Protein AF-A0A0M2UUQ4-F1 (afdb_monomer)

Radius of gyration: 14.97 Å; Cα contacts (8 Å, |Δi|>4): 115; chains: 1; bounding box: 35×40×35 Å

InterPro domains:
  IPR002716 PIN domain [PF01850] (2-98)
  IPR029060 PIN-like domain superfamily [SSF88723] (2-103)

Foldseek 3Di:
DDAAEVLVLVVQVVPDDDPVSVVVSVVVVVVRVVVVRYQYQDPVLQVLLVVLVVVLCVVPNCVVPDVSVLSSLSSQQSSCVVVLHEAEEQPVPSNVSSCVRGPHHYDYDDDDPDD

Structure (mmCIF, N/CA/C/O backbone):
data_AF-A0A0M2UUQ4-F1
#
_entry.id   AF-A0A0M2UUQ4-F1
#
loop_
_atom_site.group_PDB
_atom_site.id
_atom_site.type_symbol
_atom_site.label_atom_id
_atom_site.label_alt_id
_atom_site.label_comp_id
_atom_site.label_asym_id
_atom_site.label_entity_id
_atom_site.label_seq_id
_atom_site.pdbx_PDB_ins_code
_atom_site.Cartn_x
_atom_site.Cartn_y
_atom_site.Cartn_z
_atom_site.occupancy
_atom_site.B_iso_or_equiv
_atom_site.auth_seq_id
_atom_site.auth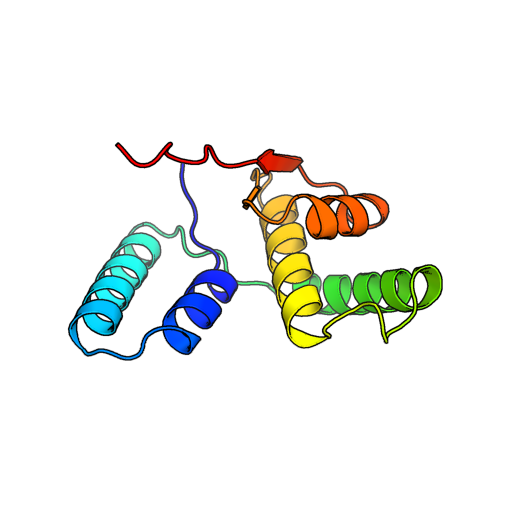_comp_id
_atom_site.auth_asym_id
_atom_site.auth_atom_id
_atom_site.pdbx_PDB_model_num
ATOM 1 N N . MET A 1 1 ? -17.647 -0.611 -3.034 1.00 88.69 1 MET A N 1
ATOM 2 C CA . MET A 1 1 ? -17.308 -0.614 -1.588 1.00 88.69 1 MET A CA 1
ATOM 3 C C . MET A 1 1 ? -15.900 -0.057 -1.441 1.00 88.69 1 MET A C 1
ATOM 5 O O . MET A 1 1 ? -15.099 -0.316 -2.330 1.00 88.69 1 MET A O 1
ATOM 9 N N . LEU A 1 2 ? -15.606 0.710 -0.387 1.00 95.25 2 LEU A N 1
ATOM 10 C CA . LEU A 1 2 ? -14.266 1.267 -0.154 1.00 95.25 2 LEU A CA 1
ATOM 11 C C . LEU A 1 2 ? -13.428 0.332 0.722 1.00 95.25 2 LEU A C 1
ATOM 13 O O . LEU A 1 2 ? -13.942 -0.215 1.698 1.00 95.25 2 LEU A O 1
ATOM 17 N N . TYR A 1 3 ? -12.150 0.201 0.378 1.00 97.56 3 TYR A N 1
ATOM 18 C CA . TYR A 1 3 ? -11.123 -0.506 1.140 1.00 97.56 3 TYR A CA 1
ATOM 19 C C . TYR A 1 3 ? -9.996 0.467 1.466 1.00 97.56 3 TYR A C 1
ATOM 21 O O . TYR A 1 3 ? -9.741 1.391 0.695 1.00 97.56 3 TYR A O 1
ATOM 29 N N . MET A 1 4 ? -9.321 0.246 2.589 1.00 97.81 4 MET A N 1
ATOM 30 C CA . MET A 1 4 ? -8.184 1.055 3.013 1.00 97.81 4 MET A CA 1
ATOM 31 C C . MET A 1 4 ? -6.924 0.199 3.005 1.00 97.81 4 MET A C 1
ATOM 33 O O . MET A 1 4 ? -6.846 -0.797 3.723 1.00 97.81 4 MET A O 1
ATOM 37 N N . SER A 1 5 ? -5.939 0.581 2.195 1.00 97.81 5 SER A N 1
ATOM 38 C CA . SER A 1 5 ? -4.617 -0.045 2.236 1.00 97.81 5 SER A CA 1
ATOM 39 C C . SER A 1 5 ? -3.924 0.310 3.547 1.00 97.81 5 SER A C 1
ATOM 41 O O . SER A 1 5 ? -3.878 1.479 3.928 1.00 97.81 5 SER A O 1
ATOM 43 N N . VAL A 1 6 ? -3.343 -0.679 4.228 1.00 97.81 6 VAL A N 1
ATOM 44 C CA . VAL A 1 6 ? -2.526 -0.399 5.422 1.00 97.81 6 VAL A CA 1
ATOM 45 C C . VAL A 1 6 ? -1.227 0.328 5.082 1.00 97.81 6 VAL A C 1
ATOM 47 O O . VAL A 1 6 ? -0.690 1.010 5.943 1.00 97.81 6 VAL A O 1
ATOM 50 N N . VAL A 1 7 ? -0.764 0.234 3.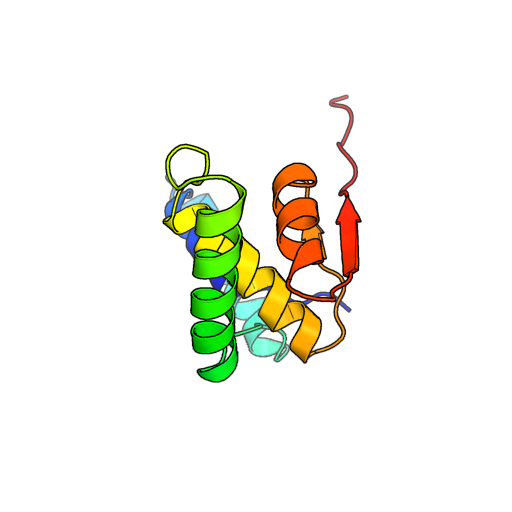830 1.00 97.38 7 VAL A N 1
ATOM 51 C CA . VAL A 1 7 ? 0.368 1.023 3.324 1.00 97.38 7 VAL A CA 1
ATOM 52 C C . VAL A 1 7 ? -0.018 2.501 3.249 1.00 97.38 7 VAL A C 1
ATOM 54 O O . VAL A 1 7 ? 0.714 3.347 3.730 1.00 97.38 7 VAL A O 1
ATOM 57 N N . VAL A 1 8 ? -1.222 2.813 2.752 1.00 96.69 8 VAL A N 1
ATOM 58 C CA . VAL A 1 8 ? -1.727 4.199 2.739 1.00 96.69 8 VAL A CA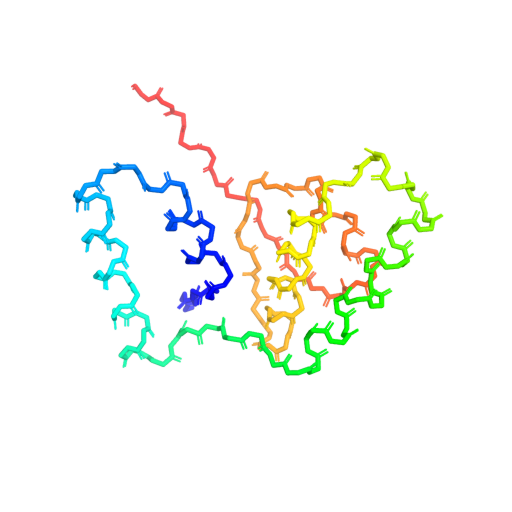 1
ATOM 59 C C . VAL A 1 8 ? -1.920 4.722 4.162 1.00 96.69 8 VAL A C 1
ATOM 61 O O . VAL A 1 8 ? -1.585 5.866 4.442 1.00 96.69 8 VAL A O 1
ATOM 64 N N . MET A 1 9 ? -2.433 3.896 5.082 1.00 97.94 9 MET A N 1
ATOM 65 C CA . MET A 1 9 ? -2.519 4.288 6.494 1.00 97.94 9 MET A CA 1
ATOM 66 C C . MET A 1 9 ? -1.143 4.624 7.074 1.00 97.94 9 MET A C 1
ATOM 68 O O . MET A 1 9 ? -1.031 5.618 7.782 1.00 97.94 9 MET A O 1
ATOM 72 N N . GLU A 1 10 ? -0.117 3.819 6.783 1.00 97.19 10 GLU A N 1
ATOM 73 C CA . GLU A 1 10 ? 1.259 4.074 7.221 1.00 97.19 10 GLU A CA 1
ATOM 74 C C . GLU A 1 10 ? 1.778 5.417 6.695 1.00 97.19 10 GLU A C 1
ATOM 76 O O . GLU A 1 10 ? 2.205 6.241 7.502 1.00 97.19 10 GLU A O 1
ATOM 81 N N . GLU A 1 11 ? 1.624 5.698 5.399 1.00 95.69 11 GLU A N 1
ATOM 82 C CA . GLU A 1 11 ? 2.037 6.980 4.814 1.00 95.69 11 GLU A CA 1
ATOM 83 C C . GLU A 1 11 ? 1.299 8.172 5.440 1.00 95.69 11 GLU A C 1
ATOM 85 O O . GLU A 1 11 ? 1.902 9.210 5.723 1.00 95.69 11 GLU A O 1
ATOM 90 N N . LEU A 1 12 ? -0.003 8.022 5.703 1.00 96.81 12 LEU A N 1
ATOM 91 C CA . LEU A 1 12 ? -0.801 9.054 6.364 1.00 96.81 12 LEU A CA 1
ATOM 92 C C . LEU A 1 12 ? -0.335 9.304 7.802 1.00 96.81 12 LEU A C 1
ATOM 94 O O . LEU A 1 12 ? -0.253 10.459 8.215 1.00 96.81 12 LEU A O 1
ATOM 98 N N . TYR A 1 13 ? -0.011 8.252 8.561 1.00 97.44 13 TYR A N 1
ATOM 99 C CA . TYR A 1 13 ? 0.550 8.404 9.904 1.00 97.44 13 TYR A CA 1
ATOM 100 C C . TYR A 1 13 ? 1.932 9.060 9.867 1.00 97.44 13 TYR A C 1
ATOM 102 O O . TYR A 1 13 ? 2.197 9.935 10.687 1.00 97.44 13 TYR A O 1
ATOM 110 N N . ALA A 1 14 ? 2.792 8.686 8.916 1.00 95.44 14 ALA A N 1
ATOM 111 C CA . ALA A 1 14 ? 4.119 9.277 8.757 1.00 95.44 14 ALA A CA 1
ATOM 112 C C . ALA A 1 14 ? 4.062 10.783 8.433 1.00 95.44 14 ALA A C 1
ATOM 114 O O . ALA A 1 14 ? 4.953 11.533 8.828 1.00 95.44 14 ALA A O 1
ATOM 115 N N . GLY A 1 15 ? 3.008 11.229 7.740 1.00 94.75 15 GLY A N 1
ATOM 116 C CA . GLY A 1 15 ? 2.749 12.639 7.438 1.00 94.75 15 GLY A CA 1
ATOM 117 C C . GLY A 1 15 ? 1.924 13.399 8.486 1.00 94.75 15 GLY A C 1
ATOM 118 O O . GLY A 1 15 ? 1.695 14.595 8.311 1.00 94.75 15 GLY A O 1
ATOM 119 N N . ALA A 1 16 ? 1.447 12.747 9.550 1.00 96.00 16 ALA A N 1
ATOM 120 C CA .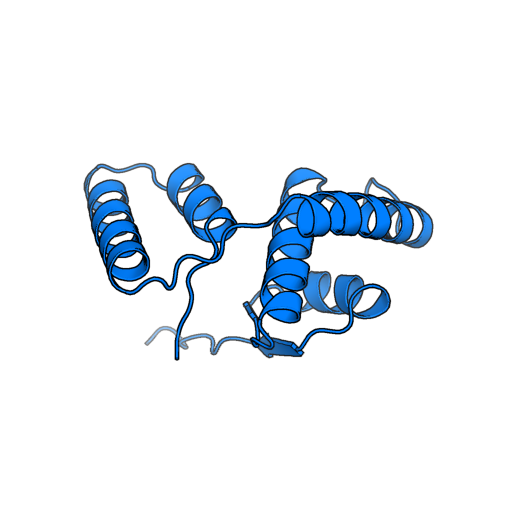 ALA A 1 16 ? 0.624 13.384 10.576 1.00 96.00 16 ALA A CA 1
ATOM 121 C C . ALA A 1 16 ? 1.496 14.002 11.682 1.00 96.00 16 ALA A C 1
ATOM 123 O O . ALA A 1 16 ? 2.177 13.295 12.421 1.00 96.00 16 ALA A O 1
ATOM 124 N N . PHE A 1 17 ? 1.438 15.328 11.833 1.00 92.69 17 PHE A N 1
ATOM 125 C CA . PHE A 1 17 ? 2.289 16.062 12.784 1.00 92.69 17 PHE A CA 1
ATOM 126 C C . PHE A 1 17 ? 1.571 16.511 14.063 1.00 92.69 17 PHE A C 1
ATOM 128 O O . PHE A 1 17 ? 2.228 16.924 15.018 1.00 92.69 17 PHE A O 1
ATOM 135 N N . ASP A 1 18 ? 0.238 16.436 14.109 1.00 96.25 18 ASP A N 1
ATOM 136 C CA . ASP A 1 18 ? -0.561 16.888 15.247 1.00 96.25 18 ASP A CA 1
ATOM 137 C C . ASP A 1 18 ? -1.480 15.793 15.815 1.00 96.25 18 ASP A C 1
ATOM 139 O O . ASP A 1 18 ? -1.896 14.843 15.145 1.00 96.25 18 ASP A O 1
ATOM 143 N N . THR A 1 19 ? -1.832 15.955 17.090 1.00 96.31 19 THR A N 1
ATOM 144 C CA . THR A 1 19 ? -2.644 14.995 17.847 1.00 96.31 19 THR A CA 1
ATOM 145 C C . THR A 1 19 ? -4.055 14.814 17.282 1.00 96.31 19 THR A C 1
ATOM 147 O O . THR A 1 19 ? -4.646 13.747 17.463 1.00 96.31 19 THR A O 1
ATOM 150 N N . GLN A 1 20 ? -4.640 15.832 16.644 1.00 97.19 20 GLN A N 1
ATOM 151 C CA . GLN A 1 20 ? -5.988 15.724 16.080 1.00 97.19 20 GLN A CA 1
ATOM 152 C C . GLN A 1 20 ? -5.966 14.851 14.825 1.00 97.19 20 GLN A C 1
ATOM 154 O O . GLN A 1 20 ? -6.774 13.926 14.725 1.00 97.19 20 GLN A O 1
ATOM 159 N N . SER A 1 21 ? -4.991 15.068 13.938 1.00 97.12 21 SER A N 1
ATOM 160 C CA . SER A 1 21 ? -4.764 14.233 12.755 1.00 97.12 21 SER A CA 1
ATOM 161 C C . SER A 1 21 ? -4.533 12.768 13.130 1.00 97.12 21 SER A C 1
ATOM 163 O O . SER A 1 21 ? -5.191 11.883 12.587 1.00 97.12 21 SER A O 1
ATOM 165 N N . ILE A 1 22 ? -3.694 12.493 14.136 1.00 97.62 22 ILE A N 1
ATOM 166 C CA . ILE A 1 22 ? -3.447 11.119 14.610 1.00 97.62 22 ILE A CA 1
ATOM 167 C C . ILE A 1 22 ? -4.740 10.461 15.126 1.00 97.62 22 ILE A C 1
ATOM 169 O O . ILE A 1 22 ? -5.050 9.331 14.753 1.00 97.62 22 ILE A O 1
ATOM 173 N N . LYS A 1 23 ? -5.552 11.171 15.923 1.00 98.12 23 LYS A N 1
ATOM 174 C CA . LYS A 1 23 ? -6.843 10.647 16.418 1.00 98.12 23 LYS A CA 1
ATOM 175 C C . LYS A 1 23 ? -7.840 10.359 15.293 1.00 98.12 23 LYS A C 1
ATOM 177 O O . LYS A 1 23 ? -8.611 9.395 15.380 1.00 98.12 23 LYS A O 1
ATOM 182 N N . LEU A 1 24 ? -7.853 11.192 14.253 1.00 98.00 24 LEU A N 1
ATOM 183 C CA . LEU A 1 24 ? -8.677 10.968 13.069 1.00 98.00 24 LEU A CA 1
ATOM 184 C C . LEU A 1 24 ? -8.236 9.692 12.342 1.00 98.00 24 LEU A C 1
ATOM 186 O O . LEU A 1 24 ? -9.078 8.842 12.044 1.00 98.00 24 LEU A O 1
ATOM 190 N N . LEU A 1 25 ? -6.930 9.517 12.129 1.00 98.25 25 LEU A N 1
ATOM 191 C CA . LEU A 1 25 ? -6.370 8.313 11.515 1.00 98.25 25 LEU A CA 1
ATOM 192 C C . LEU A 1 25 ? -6.665 7.056 12.343 1.00 98.25 25 LEU A C 1
ATOM 194 O O . LEU A 1 25 ? -7.089 6.049 11.778 1.00 98.25 25 LEU A O 1
ATOM 198 N N . ASP A 1 26 ? -6.577 7.122 13.673 1.00 98.25 26 ASP A N 1
ATOM 199 C CA . ASP A 1 26 ? -6.948 6.006 14.555 1.00 98.25 26 ASP A CA 1
ATOM 200 C C . ASP A 1 26 ? -8.418 5.606 14.403 1.00 98.25 26 ASP A C 1
ATOM 202 O O . ASP A 1 26 ? -8.770 4.421 14.416 1.00 98.25 26 ASP A O 1
ATOM 206 N N . THR A 1 27 ? -9.297 6.597 14.260 1.00 98.38 27 THR A N 1
ATOM 207 C CA . THR A 1 27 ? -10.730 6.375 14.046 1.00 98.38 27 THR A CA 1
ATOM 208 C C . THR A 1 27 ? -10.981 5.740 12.679 1.00 98.38 27 THR A C 1
ATOM 210 O O . THR A 1 27 ? -11.748 4.775 12.570 1.00 98.38 27 THR A O 1
ATOM 213 N N . LEU A 1 28 ? -10.292 6.222 11.643 1.00 98.00 28 LEU A N 1
ATOM 214 C CA . LEU A 1 28 ? -10.358 5.679 10.289 1.00 98.00 28 LEU A CA 1
ATOM 215 C C . LEU A 1 28 ? -9.8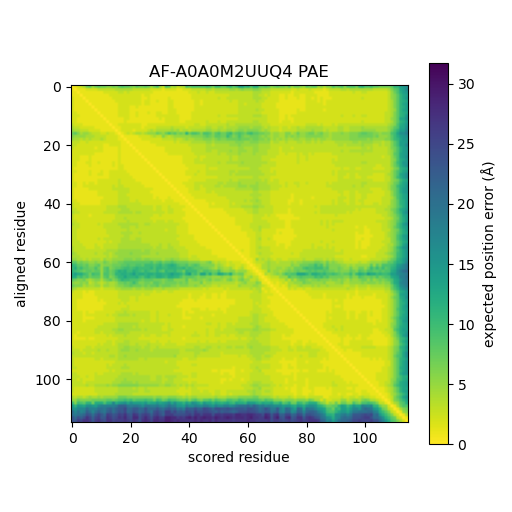76 4.222 10.255 1.00 98.00 28 LEU A C 1
ATOM 217 O O . LEU A 1 28 ? -10.594 3.343 9.772 1.00 98.00 28 LEU A O 1
ATOM 221 N N . TYR A 1 29 ? -8.717 3.945 10.856 1.00 98.44 29 TYR A N 1
ATOM 222 C CA . TYR A 1 29 ? -8.151 2.604 10.976 1.00 98.44 29 TYR A CA 1
ATOM 223 C C . TYR A 1 29 ? -9.130 1.640 11.648 1.00 98.44 29 TYR A C 1
ATOM 225 O O . TYR A 1 29 ? -9.442 0.583 11.095 1.00 98.44 29 TYR A 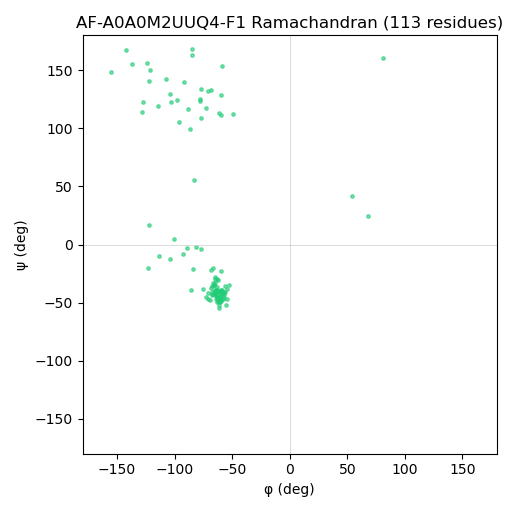O 1
ATOM 233 N N . LYS A 1 30 ? -9.668 2.012 12.820 1.00 98.56 30 LYS A N 1
ATOM 234 C CA . LYS A 1 30 ? -10.648 1.194 13.555 1.00 98.56 30 LYS A CA 1
ATOM 235 C C . LYS A 1 30 ? -11.890 0.915 12.716 1.00 98.56 30 LYS A C 1
ATOM 237 O O . LYS A 1 30 ? -12.375 -0.213 12.711 1.00 98.56 30 LYS A O 1
ATOM 242 N N . THR A 1 31 ? -12.373 1.908 11.973 1.00 98.38 31 THR A N 1
ATOM 243 C CA . THR A 1 31 ? -13.544 1.761 11.101 1.00 98.38 31 THR A CA 1
ATOM 244 C C . THR A 1 31 ? -13.304 0.705 10.023 1.00 98.38 31 THR A C 1
ATOM 246 O O . THR A 1 31 ? -14.059 -0.262 9.930 1.00 98.38 31 THR A O 1
ATOM 249 N N . PHE A 1 32 ? -12.229 0.826 9.240 1.00 98.38 32 PHE A N 1
ATOM 250 C CA . PHE A 1 32 ? -11.925 -0.154 8.191 1.00 98.38 32 PHE A CA 1
ATOM 251 C C . PHE A 1 32 ? -11.564 -1.529 8.755 1.00 98.38 32 PHE A C 1
ATOM 253 O O . PHE A 1 32 ? -11.923 -2.542 8.150 1.00 98.38 32 PHE A O 1
ATOM 260 N N . LYS A 1 33 ? -10.917 -1.585 9.925 1.00 98.19 33 LYS A N 1
ATOM 261 C CA . LYS A 1 33 ? -10.623 -2.838 10.627 1.00 98.19 33 LYS A CA 1
ATOM 262 C C . LYS A 1 33 ? -11.905 -3.575 11.000 1.00 98.19 33 LYS A C 1
ATOM 264 O O . LYS A 1 33 ? -12.057 -4.736 10.642 1.00 98.19 33 LYS A O 1
ATOM 269 N N . ASN A 1 34 ? -12.841 -2.892 11.657 1.00 98.31 34 ASN A N 1
ATOM 270 C CA . ASN A 1 34 ? -14.096 -3.487 12.119 1.00 98.31 34 ASN A CA 1
ATOM 271 C C . ASN A 1 34 ? -14.989 -3.949 10.959 1.00 98.31 34 ASN A C 1
ATOM 273 O O . ASN A 1 34 ? -15.755 -4.896 11.105 1.00 98.31 34 ASN A O 1
ATOM 277 N N . LEU A 1 35 ? -14.871 -3.305 9.796 1.00 97.88 35 LEU A N 1
ATOM 278 C CA . LEU A 1 35 ? -15.577 -3.703 8.579 1.00 97.88 35 LEU A CA 1
ATOM 279 C C . LEU A 1 35 ? -14.893 -4.851 7.815 1.00 97.88 35 LEU A C 1
ATOM 281 O O . LEU A 1 35 ? -15.428 -5.265 6.788 1.00 97.88 35 LEU A O 1
ATOM 285 N N . ASN A 1 36 ? -13.731 -5.347 8.266 1.00 97.00 36 ASN A N 1
ATOM 286 C CA . ASN A 1 36 ? -12.862 -6.273 7.523 1.00 97.00 36 ASN A CA 1
ATOM 287 C C . ASN A 1 36 ? -12.486 -5.742 6.126 1.00 97.00 36 ASN A C 1
ATOM 289 O O . ASN A 1 36 ? -12.504 -6.463 5.130 1.00 97.00 36 ASN A O 1
ATOM 293 N N . ARG A 1 37 ? -12.181 -4.441 6.045 1.00 97.56 37 ARG A N 1
ATOM 294 C CA . ARG A 1 37 ? -11.839 -3.721 4.805 1.00 97.56 37 ARG A CA 1
ATOM 295 C C . ARG A 1 37 ? -10.461 -3.059 4.854 1.00 97.56 37 ARG A C 1
ATOM 297 O O . ARG A 1 37 ? -10.174 -2.188 4.032 1.00 97.56 37 ARG A O 1
ATOM 304 N N . LEU A 1 38 ? -9.613 -3.470 5.798 1.00 97.62 38 LEU A N 1
ATOM 305 C CA . LEU A 1 38 ? -8.180 -3.198 5.729 1.00 97.62 38 LEU A CA 1
ATOM 306 C C . LEU A 1 38 ? -7.533 -4.173 4.752 1.00 97.62 38 LEU A C 1
ATOM 308 O O . LEU A 1 38 ? -7.633 -5.388 4.910 1.00 97.62 38 LEU A O 1
ATOM 312 N N . LEU A 1 39 ? -6.858 -3.624 3.754 1.00 97.12 39 LEU A N 1
ATOM 313 C CA . LEU A 1 39 ? -6.119 -4.386 2.770 1.00 97.12 39 LEU A CA 1
ATOM 314 C C . LEU A 1 39 ? -4.652 -4.448 3.201 1.00 97.12 39 LEU A C 1
ATOM 316 O O . LEU A 1 39 ? -3.927 -3.456 3.121 1.00 97.12 39 LEU A O 1
ATOM 320 N N . VAL A 1 40 ? -4.251 -5.614 3.702 1.00 97.31 40 VAL A N 1
ATOM 321 C CA . VAL A 1 40 ? -2.884 -5.909 4.149 1.00 97.31 40 VAL A CA 1
ATOM 322 C C . VAL A 1 40 ? -2.150 -6.645 3.026 1.00 97.31 40 VAL A C 1
ATOM 324 O O . VAL A 1 40 ? -2.660 -7.681 2.589 1.00 97.31 40 VAL A O 1
ATOM 327 N N . PRO A 1 41 ? -0.988 -6.156 2.551 1.00 96.31 41 PRO A N 1
ATOM 328 C CA . PRO A 1 41 ? -0.175 -6.899 1.597 1.00 96.31 41 PRO A CA 1
ATOM 329 C C . PRO A 1 41 ? 0.262 -8.246 2.179 1.00 96.31 41 PRO A C 1
ATOM 331 O O . PRO A 1 41 ? 0.816 -8.318 3.278 1.00 96.31 41 PRO A O 1
ATOM 334 N N . GLU A 1 42 ? 0.022 -9.318 1.434 1.00 95.62 42 GLU A N 1
ATOM 335 C CA . GLU A 1 42 ? 0.451 -10.667 1.794 1.00 95.62 42 GLU A CA 1
ATOM 336 C C . GLU A 1 42 ? 1.890 -10.921 1.334 1.00 95.62 42 GLU A C 1
ATOM 338 O O . GLU A 1 42 ? 2.450 -10.176 0.530 1.00 95.62 42 GLU A O 1
ATOM 343 N N . ALA A 1 43 ? 2.508 -12.012 1.795 1.00 96.69 43 ALA A N 1
ATOM 344 C CA . ALA A 1 43 ? 3.877 -12.366 1.405 1.00 96.69 43 ALA A CA 1
ATOM 345 C C . ALA A 1 43 ? 4.081 -12.408 -0.127 1.00 96.69 43 ALA A C 1
ATOM 347 O O . ALA A 1 43 ? 5.135 -12.013 -0.631 1.00 96.69 43 ALA A O 1
ATOM 348 N N . ALA A 1 44 ? 3.061 -12.840 -0.877 1.00 93.88 44 ALA A N 1
ATOM 349 C CA . ALA A 1 44 ? 3.083 -12.840 -2.338 1.00 93.88 44 ALA A CA 1
ATOM 350 C C . ALA A 1 44 ? 3.081 -11.422 -2.938 1.00 93.88 44 ALA A C 1
ATOM 352 O O . ALA A 1 44 ? 3.769 -11.193 -3.934 1.00 93.88 44 ALA A O 1
ATOM 353 N N . ASP A 1 45 ? 2.373 -10.471 -2.319 1.00 95.06 45 ASP A N 1
ATOM 354 C CA . ASP A 1 45 ? 2.343 -9.067 -2.745 1.00 95.06 45 ASP A CA 1
ATOM 355 C C . ASP A 1 45 ? 3.735 -8.437 -2.576 1.00 95.06 45 ASP A C 1
ATOM 357 O O . ASP A 1 45 ? 4.240 -7.802 -3.500 1.00 95.06 45 ASP A O 1
ATOM 361 N N . TRP A 1 46 ? 4.417 -8.708 -1.456 1.00 96.19 46 TRP A N 1
ATOM 362 C CA . TRP A 1 46 ? 5.801 -8.272 -1.218 1.00 96.19 46 TRP A CA 1
ATOM 363 C C . TRP A 1 46 ? 6.790 -8.854 -2.231 1.00 96.19 46 TRP A C 1
ATOM 365 O O . TRP A 1 46 ? 7.604 -8.129 -2.809 1.00 96.19 46 TRP A O 1
ATOM 375 N N . GLN A 1 47 ? 6.711 -10.164 -2.490 1.00 96.19 47 GLN A N 1
ATOM 376 C CA . GLN A 1 47 ? 7.575 -10.806 -3.481 1.00 96.19 47 GLN A CA 1
ATOM 377 C C . GLN A 1 47 ? 7.315 -10.253 -4.893 1.00 96.19 47 GLN A C 1
ATOM 379 O O . GLN A 1 47 ? 8.253 -10.006 -5.656 1.00 96.19 47 GLN A O 1
ATOM 384 N N . GLY A 1 48 ? 6.042 -10.067 -5.250 1.00 95.00 48 GLY A N 1
ATOM 385 C CA . GLY A 1 48 ? 5.626 -9.465 -6.512 1.00 95.00 48 GLY A CA 1
ATOM 386 C C . GLY A 1 48 ? 6.145 -8.038 -6.655 1.00 95.00 48 GLY A C 1
ATOM 387 O O . GLY A 1 48 ? 6.719 -7.704 -7.693 1.00 95.00 48 GLY A O 1
ATOM 388 N N . ALA A 1 49 ? 6.035 -7.237 -5.596 1.00 94.44 49 ALA A N 1
ATOM 389 C CA . ALA A 1 49 ? 6.506 -5.862 -5.577 1.00 94.44 49 ALA A CA 1
ATOM 390 C C . ALA A 1 49 ? 8.010 -5.769 -5.843 1.00 94.44 49 ALA A C 1
ATOM 392 O O . ALA A 1 49 ? 8.418 -5.037 -6.740 1.00 94.44 49 ALA A O 1
ATOM 393 N N . GLY A 1 50 ? 8.832 -6.585 -5.176 1.00 95.06 50 GLY A N 1
ATOM 394 C CA . GLY A 1 50 ? 10.277 -6.625 -5.432 1.00 95.06 50 GLY A CA 1
ATOM 395 C C . GLY A 1 50 ? 10.622 -6.948 -6.893 1.00 95.06 50 GLY A C 1
ATOM 396 O O . GLY A 1 50 ? 11.473 -6.295 -7.500 1.00 95.06 50 GLY A O 1
ATOM 397 N N . LYS A 1 51 ? 9.910 -7.907 -7.504 1.00 96.19 51 LYS A N 1
ATOM 398 C CA . LYS A 1 51 ? 10.081 -8.253 -8.929 1.00 96.19 51 LYS A CA 1
ATOM 399 C C . LYS A 1 51 ? 9.689 -7.098 -9.853 1.00 96.19 51 LYS A C 1
ATOM 401 O O . LYS A 1 51 ? 10.343 -6.891 -10.873 1.00 96.19 51 LYS A O 1
ATOM 406 N N . VAL A 1 52 ? 8.624 -6.369 -9.527 1.00 95.56 52 VAL A N 1
ATOM 407 C CA . VAL A 1 52 ? 8.160 -5.205 -10.295 1.00 95.56 52 VAL A CA 1
ATOM 408 C C . VAL A 1 52 ? 9.149 -4.050 -10.166 1.00 95.56 52 VAL A C 1
ATOM 410 O O . VAL A 1 52 ? 9.581 -3.525 -11.187 1.00 95.56 52 VAL A O 1
ATOM 413 N N . ILE A 1 53 ? 9.594 -3.719 -8.953 1.00 94.50 53 ILE A N 1
ATOM 414 C CA . ILE A 1 53 ? 10.579 -2.657 -8.695 1.00 94.50 53 ILE A CA 1
ATOM 415 C C . ILE A 1 53 ? 11.871 -2.916 -9.472 1.00 94.50 53 ILE A C 1
ATOM 417 O O . ILE A 1 53 ? 12.377 -2.008 -10.125 1.00 94.50 53 ILE A O 1
ATOM 421 N N . ALA A 1 54 ? 12.368 -4.156 -9.491 1.00 94.44 54 ALA A N 1
ATOM 422 C CA . ALA A 1 54 ? 13.551 -4.511 -10.275 1.00 94.44 54 ALA A CA 1
ATOM 423 C C . ALA A 1 54 ? 13.363 -4.251 -11.784 1.00 94.44 54 ALA A C 1
ATOM 425 O O . ALA A 1 54 ? 14.281 -3.780 -12.456 1.00 94.44 54 ALA A O 1
ATOM 426 N N . LYS A 1 55 ? 12.169 -4.523 -12.330 1.00 95.25 55 LYS A N 1
ATOM 427 C CA . LYS A 1 55 ? 11.847 -4.242 -13.739 1.00 95.25 55 LYS A CA 1
ATOM 428 C C . LYS A 1 55 ? 11.718 -2.743 -14.016 1.00 95.25 55 LYS A C 1
ATOM 430 O O . LYS A 1 55 ? 12.234 -2.286 -15.033 1.00 95.25 55 LYS A O 1
ATOM 435 N N . ILE A 1 56 ? 11.076 -1.992 -13.118 1.00 93.12 56 ILE A N 1
ATOM 436 C CA . ILE A 1 56 ? 10.951 -0.532 -13.220 1.00 93.12 56 ILE A CA 1
ATOM 437 C C . ILE A 1 56 ? 12.349 0.102 -13.162 1.00 93.12 56 ILE A C 1
ATOM 439 O O . ILE A 1 56 ? 12.695 0.856 -14.065 1.00 93.12 56 ILE A O 1
ATOM 443 N N . GLY A 1 57 ? 13.188 -0.276 -12.193 1.00 92.50 57 GLY A N 1
ATOM 444 C CA . GLY A 1 57 ? 14.572 0.200 -12.080 1.00 92.50 57 GLY A CA 1
ATOM 445 C C . GLY A 1 57 ? 15.415 -0.120 -13.315 1.00 92.50 57 GLY A C 1
ATOM 446 O O . GLY A 1 57 ? 16.150 0.734 -13.796 1.00 92.50 57 GLY A O 1
ATOM 447 N N . LYS A 1 58 ? 15.245 -1.306 -13.917 1.00 93.88 58 LYS A N 1
ATOM 448 C CA . LYS A 1 58 ? 15.910 -1.650 -15.186 1.00 93.88 58 LYS A CA 1
ATOM 449 C C . LYS A 1 58 ? 15.453 -0.773 -16.363 1.00 93.88 58 LYS A C 1
ATOM 451 O O . LYS A 1 58 ? 16.245 -0.540 -17.271 1.00 93.88 58 LYS A O 1
ATOM 456 N N . LYS A 1 59 ? 14.186 -0.343 -16.389 1.00 94.00 59 LYS A N 1
ATOM 457 C CA . LYS A 1 59 ? 13.613 0.439 -17.498 1.00 94.00 59 LYS A CA 1
ATOM 458 C C . LYS A 1 59 ? 13.854 1.946 -17.360 1.00 94.00 59 LYS A C 1
ATOM 460 O O . LYS A 1 59 ? 14.097 2.591 -18.374 1.00 94.00 59 LYS A O 1
ATOM 465 N N . TYR A 1 60 ? 13.758 2.491 -16.149 1.00 90.19 60 TYR A N 1
ATOM 466 C CA . TYR A 1 60 ? 13.789 3.938 -15.893 1.00 90.19 60 TYR A CA 1
ATOM 467 C C . TYR A 1 60 ? 15.028 4.416 -15.118 1.00 90.19 60 TYR A C 1
ATOM 469 O O . TYR A 1 60 ? 15.244 5.615 -15.035 1.00 90.19 60 TYR A O 1
ATOM 477 N N . GLY A 1 61 ? 15.853 3.517 -14.572 1.00 89.12 61 GLY A N 1
ATOM 478 C CA . GLY A 1 61 ? 16.930 3.884 -13.642 1.00 89.12 61 GLY A CA 1
ATOM 479 C C . GLY A 1 61 ? 16.416 4.086 -12.214 1.00 89.12 61 GLY A C 1
ATOM 480 O O . GLY A 1 61 ? 15.218 4.252 -11.994 1.00 89.12 61 GLY A O 1
ATOM 481 N N . PHE A 1 62 ? 17.308 4.023 -11.223 1.00 83.81 62 PHE A N 1
ATOM 482 C CA . PHE A 1 62 ? 16.928 4.226 -9.817 1.00 83.81 62 PHE A CA 1
ATOM 483 C C . PHE A 1 62 ? 16.887 5.708 -9.435 1.00 83.81 62 PHE A C 1
ATOM 485 O O . PHE A 1 62 ? 16.201 6.072 -8.491 1.00 83.81 62 PHE A O 1
ATOM 492 N N . GLU A 1 63 ? 17.566 6.572 -10.180 1.00 83.31 63 GLU A N 1
ATOM 493 C CA . GLU A 1 63 ? 17.588 8.020 -9.976 1.00 83.31 63 GLU A CA 1
ATOM 494 C C . GLU A 1 63 ? 16.205 8.644 -10.222 1.00 83.31 63 GLU A C 1
ATOM 496 O O . GLU A 1 63 ? 15.784 9.546 -9.500 1.00 83.31 63 GLU A O 1
ATOM 501 N N . ASP A 1 64 ? 15.460 8.098 -11.186 1.00 75.25 64 ASP A N 1
ATOM 502 C CA . ASP A 1 64 ? 14.085 8.493 -11.510 1.00 75.25 64 ASP A CA 1
ATOM 503 C C . ASP A 1 64 ? 13.042 7.949 -10.512 1.00 75.25 64 ASP A C 1
ATOM 505 O O . ASP A 1 64 ? 11.842 8.237 -10.639 1.00 75.25 64 ASP A O 1
ATOM 509 N N . ILE A 1 65 ? 13.473 7.135 -9.540 1.00 73.00 65 ILE A N 1
ATOM 510 C CA . ILE A 1 65 ? 12.613 6.347 -8.659 1.00 73.00 65 ILE A CA 1
ATOM 511 C C . ILE A 1 65 ? 12.981 6.586 -7.194 1.00 73.00 65 ILE A C 1
ATOM 513 O O . ILE A 1 65 ? 13.998 6.116 -6.690 1.00 73.00 65 ILE A O 1
ATOM 517 N N . PHE A 1 66 ? 12.071 7.188 -6.434 1.00 82.56 66 PHE A N 1
ATOM 518 C CA . PHE A 1 66 ? 12.197 7.171 -4.980 1.00 82.56 66 PHE A CA 1
ATOM 519 C C . PHE A 1 66 ? 11.776 5.795 -4.435 1.00 82.56 66 PHE A C 1
ATOM 521 O O . PHE A 1 66 ? 10.597 5.441 -4.481 1.00 82.56 66 PHE A O 1
ATOM 528 N N . LEU A 1 67 ? 12.747 5.005 -3.955 1.00 80.25 67 LEU A N 1
ATOM 529 C CA . LEU A 1 67 ? 12.580 3.577 -3.639 1.00 80.25 67 LEU A CA 1
ATOM 530 C C . LEU A 1 67 ? 11.450 3.267 -2.643 1.00 80.25 67 LEU A C 1
ATOM 532 O O . LEU A 1 67 ? 10.722 2.297 -2.851 1.00 80.25 67 LEU A O 1
ATOM 536 N N . SER A 1 68 ? 11.262 4.058 -1.585 1.00 79.62 68 SER A N 1
ATOM 537 C CA . SER A 1 68 ? 10.163 3.817 -0.635 1.00 79.62 68 SER A CA 1
ATOM 538 C C . SER A 1 68 ? 8.801 4.151 -1.247 1.00 79.62 68 SER A C 1
ATOM 540 O O . SER A 1 68 ? 7.914 3.302 -1.227 1.00 79.62 68 SER A O 1
ATOM 542 N N . LYS A 1 69 ? 8.665 5.311 -1.906 1.00 87.69 69 LYS A N 1
ATOM 543 C CA . LYS A 1 69 ? 7.424 5.707 -2.598 1.00 87.69 69 LYS A CA 1
ATOM 544 C C . LYS A 1 69 ? 7.011 4.693 -3.664 1.00 87.69 69 LYS A C 1
ATOM 546 O O . LYS A 1 69 ? 5.861 4.271 -3.689 1.00 87.69 69 LYS A O 1
ATOM 551 N N . ILE A 1 70 ? 7.939 4.249 -4.520 1.00 91.31 70 ILE A N 1
ATOM 552 C CA . ILE A 1 70 ? 7.592 3.254 -5.545 1.00 91.31 70 ILE A CA 1
ATOM 553 C C . ILE A 1 70 ? 7.208 1.916 -4.914 1.00 91.31 70 ILE A C 1
ATOM 555 O O . ILE A 1 70 ? 6.337 1.224 -5.431 1.00 91.31 70 ILE A O 1
ATOM 559 N N . THR A 1 71 ? 7.842 1.542 -3.797 1.00 94.06 71 THR A N 1
ATOM 560 C CA . THR A 1 71 ? 7.514 0.299 -3.096 1.00 94.06 71 THR A CA 1
ATOM 561 C C . THR A 1 71 ? 6.083 0.358 -2.583 1.00 94.06 71 THR A C 1
ATOM 563 O O . THR A 1 71 ? 5.323 -0.585 -2.801 1.00 94.06 71 THR A O 1
ATOM 566 N N . HIS A 1 72 ? 5.689 1.479 -1.980 1.00 96.19 72 HIS A N 1
ATOM 567 C CA . HIS A 1 72 ? 4.331 1.692 -1.497 1.00 96.19 72 HIS A CA 1
ATOM 568 C C . HIS A 1 72 ? 3.303 1.689 -2.633 1.00 96.19 72 HIS A C 1
ATOM 570 O O . HIS A 1 72 ? 2.345 0.914 -2.574 1.00 96.19 72 HIS A O 1
ATOM 576 N N . ASP A 1 73 ? 3.538 2.445 -3.710 1.00 96.06 73 ASP A N 1
ATOM 577 C CA . ASP A 1 73 ? 2.644 2.483 -4.875 1.00 96.06 73 ASP A CA 1
ATOM 578 C C . ASP A 1 73 ? 2.468 1.086 -5.507 1.00 96.06 73 ASP A C 1
ATOM 580 O O . ASP A 1 73 ? 1.352 0.670 -5.841 1.00 96.06 73 ASP A O 1
ATOM 584 N N . VAL A 1 74 ? 3.553 0.309 -5.622 1.00 97.19 74 VAL A N 1
ATOM 585 C CA . VAL A 1 74 ? 3.509 -1.060 -6.161 1.00 97.19 74 VAL A CA 1
ATOM 586 C C . VAL A 1 74 ? 2.755 -2.010 -5.226 1.00 97.19 74 VAL A C 1
ATOM 588 O O . VAL A 1 74 ? 1.963 -2.822 -5.706 1.00 97.19 74 VAL A O 1
ATOM 591 N N . LEU A 1 75 ? 2.950 -1.916 -3.907 1.00 98.00 75 LEU A N 1
ATOM 592 C CA . LEU A 1 75 ? 2.212 -2.726 -2.931 1.00 98.00 75 LEU A CA 1
ATOM 593 C C . LEU A 1 75 ? 0.714 -2.407 -2.945 1.00 98.00 75 LEU A C 1
ATOM 595 O O . LEU A 1 75 ? -0.104 -3.327 -2.872 1.00 98.00 75 LEU A O 1
ATOM 599 N N . ILE A 1 76 ? 0.344 -1.132 -3.087 1.00 97.56 76 ILE A N 1
ATOM 600 C CA . ILE A 1 76 ? -1.051 -0.699 -3.238 1.00 97.56 76 ILE A CA 1
ATOM 601 C C . ILE A 1 76 ? -1.655 -1.308 -4.509 1.00 97.56 76 ILE A C 1
ATOM 603 O O . ILE A 1 76 ? -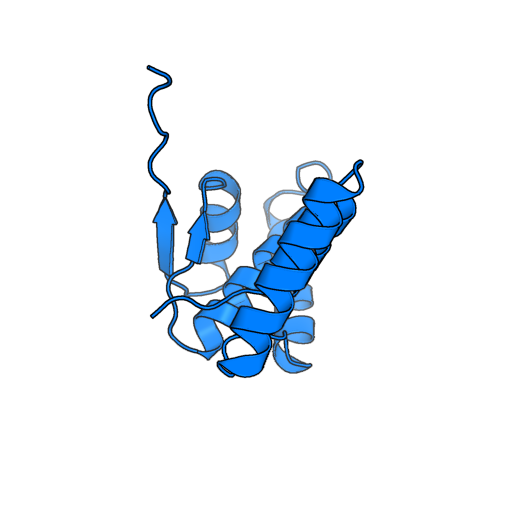2.726 -1.916 -4.447 1.00 97.56 76 ILE A O 1
ATOM 607 N N . ALA A 1 77 ? -0.958 -1.209 -5.645 1.00 97.19 77 ALA A N 1
ATOM 608 C CA . ALA A 1 77 ? -1.412 -1.764 -6.919 1.00 97.19 77 ALA A CA 1
ATOM 609 C C . ALA A 1 77 ? -1.556 -3.298 -6.883 1.00 97.19 77 ALA A C 1
ATOM 611 O O . ALA A 1 77 ? -2.580 -3.835 -7.315 1.00 97.19 77 ALA A O 1
ATOM 612 N N . ALA A 1 78 ? -0.563 -4.007 -6.339 1.00 96.00 78 ALA A N 1
ATOM 613 C CA . ALA A 1 78 ? -0.574 -5.465 -6.218 1.00 96.00 78 ALA A CA 1
ATOM 614 C C . ALA A 1 78 ? -1.712 -5.950 -5.307 1.00 96.00 78 ALA A C 1
ATOM 616 O O . ALA A 1 78 ? -2.488 -6.828 -5.693 1.00 96.00 78 ALA A O 1
ATOM 617 N N . SER A 1 79 ? -1.879 -5.307 -4.150 1.00 95.94 79 SER A N 1
ATOM 618 C CA . SER A 1 79 ? -2.945 -5.657 -3.211 1.00 95.94 79 SER A CA 1
ATOM 619 C C . SER A 1 79 ? -4.329 -5.379 -3.809 1.00 95.94 79 SER A C 1
ATOM 621 O O . SER A 1 79 ? -5.247 -6.182 -3.644 1.00 95.94 79 SER A O 1
ATOM 623 N N . ALA A 1 80 ? -4.497 -4.269 -4.538 1.00 96.06 80 ALA A N 1
ATOM 624 C CA . ALA A 1 80 ? -5.755 -3.948 -5.212 1.00 96.06 80 ALA A CA 1
ATOM 625 C C . ALA A 1 80 ? -6.090 -4.970 -6.309 1.00 96.06 80 ALA A C 1
ATOM 627 O O . ALA A 1 80 ? -7.223 -5.452 -6.365 1.00 96.06 80 ALA A O 1
ATOM 628 N N . ARG A 1 81 ? -5.100 -5.365 -7.127 1.00 95.81 81 ARG A N 1
ATOM 629 C CA . ARG A 1 81 ? -5.247 -6.434 -8.130 1.00 95.81 81 ARG A CA 1
ATOM 630 C C . ARG A 1 81 ? -5.744 -7.727 -7.489 1.00 95.81 81 ARG A C 1
ATOM 632 O O . ARG A 1 81 ? -6.673 -8.335 -8.014 1.00 95.81 81 ARG A O 1
ATOM 639 N N . ARG A 1 82 ? -5.149 -8.134 -6.363 1.00 94.44 82 ARG A N 1
ATOM 640 C CA . ARG A 1 82 ? -5.466 -9.395 -5.672 1.00 94.44 82 ARG A CA 1
ATOM 641 C C . ARG A 1 82 ? -6.944 -9.521 -5.306 1.00 94.44 82 ARG A C 1
ATOM 643 O O . ARG A 1 82 ? -7.491 -10.615 -5.391 1.00 94.44 82 ARG A O 1
ATOM 650 N N . ILE A 1 83 ? -7.593 -8.415 -4.947 1.00 94.81 83 ILE A N 1
ATOM 651 C CA . ILE A 1 83 ? -9.015 -8.397 -4.574 1.00 94.81 83 ILE A CA 1
ATOM 652 C C . ILE A 1 83 ? -9.943 -7.898 -5.695 1.00 94.81 83 ILE A C 1
ATOM 654 O O . ILE A 1 83 ? -11.138 -7.724 -5.466 1.00 94.81 83 ILE A O 1
ATOM 658 N N . GLY A 1 84 ? -9.416 -7.628 -6.895 1.00 95.38 84 GLY A N 1
ATOM 659 C CA . GLY A 1 84 ? -10.189 -7.073 -8.011 1.00 95.38 84 GLY A CA 1
ATOM 660 C C . GLY A 1 84 ? -10.662 -5.628 -7.797 1.00 95.38 84 GLY A C 1
ATOM 661 O O . GLY A 1 84 ? -11.664 -5.217 -8.384 1.00 95.38 84 GLY A O 1
ATOM 662 N N . ALA A 1 85 ? -9.972 -4.856 -6.954 1.00 96.06 85 ALA A N 1
ATOM 663 C CA . ALA A 1 85 ? -10.295 -3.460 -6.677 1.00 96.06 85 ALA A CA 1
ATOM 664 C C . ALA A 1 85 ? -9.688 -2.496 -7.710 1.00 96.06 85 ALA A C 1
ATOM 666 O O . ALA A 1 85 ? -8.754 -2.820 -8.445 1.00 96.06 85 ALA A O 1
ATOM 667 N N . ILE A 1 86 ? -10.227 -1.277 -7.729 1.00 97.06 86 ILE A N 1
ATOM 668 C CA . ILE A 1 86 ? -9.704 -0.145 -8.497 1.00 97.06 86 ILE A CA 1
ATOM 669 C C . ILE A 1 86 ? -8.993 0.787 -7.516 1.00 97.06 86 ILE A C 1
ATOM 671 O O . ILE A 1 86 ? -9.572 1.155 -6.493 1.00 97.06 86 ILE A O 1
ATOM 675 N N . VAL A 1 87 ? -7.757 1.178 -7.822 1.00 97.19 87 VAL A N 1
ATOM 676 C CA . VAL A 1 87 ? -7.023 2.174 -7.028 1.00 97.19 87 VAL A CA 1
ATOM 677 C C . VAL A 1 87 ? -7.547 3.574 -7.352 1.00 97.19 87 VAL A C 1
ATOM 679 O O . VAL A 1 87 ? -7.694 3.925 -8.519 1.00 97.19 87 VAL A O 1
ATOM 682 N N . ILE A 1 88 ? -7.803 4.393 -6.334 1.00 95.81 88 ILE A N 1
ATOM 683 C CA . ILE A 1 88 ? -8.097 5.823 -6.504 1.00 95.81 88 ILE A CA 1
ATOM 684 C C . ILE A 1 88 ? -6.835 6.588 -6.115 1.00 95.81 88 ILE A C 1
ATOM 686 O O . ILE A 1 88 ? -6.330 6.402 -5.011 1.00 95.81 88 ILE A O 1
ATOM 690 N N . THR A 1 89 ? -6.295 7.401 -7.020 1.00 93.94 89 THR A N 1
ATOM 691 C CA . THR A 1 89 ? -5.012 8.085 -6.798 1.00 93.94 89 THR A CA 1
ATOM 692 C C . THR A 1 89 ? -4.895 9.357 -7.629 1.00 93.94 89 THR A C 1
ATOM 694 O O . THR A 1 89 ? -5.391 9.415 -8.750 1.00 93.94 89 THR A O 1
ATOM 697 N N . ASN A 1 90 ? -4.180 10.358 -7.115 1.00 92.50 90 ASN A N 1
ATOM 698 C CA . ASN A 1 90 ? -3.761 11.521 -7.904 1.00 92.50 90 ASN A CA 1
ATOM 699 C C . ASN A 1 90 ? -2.363 11.323 -8.525 1.00 92.50 90 ASN A C 1
ATOM 701 O O . ASN A 1 90 ? -1.950 12.092 -9.390 1.00 92.50 90 ASN A O 1
ATOM 705 N N . ASN A 1 91 ? -1.642 10.251 -8.166 1.00 90.94 91 ASN A N 1
ATOM 706 C CA . ASN A 1 91 ? -0.317 9.928 -8.702 1.00 90.94 91 ASN A CA 1
ATOM 707 C C . ASN A 1 91 ? -0.396 9.179 -10.049 1.00 90.94 91 ASN A C 1
ATOM 709 O O . ASN A 1 91 ? 0.145 8.087 -10.222 1.00 90.94 91 ASN A O 1
ATOM 713 N N . ARG A 1 92 ? -1.080 9.757 -11.043 1.00 92.69 92 ARG A N 1
ATOM 714 C CA . ARG A 1 92 ? -1.305 9.094 -12.342 1.00 92.69 92 ARG A CA 1
ATOM 715 C C . ARG A 1 92 ? -0.006 8.637 -13.015 1.00 92.69 92 ARG A C 1
ATOM 717 O O . ARG A 1 92 ? 0.025 7.571 -13.623 1.00 92.69 92 ARG A O 1
ATOM 724 N N . LYS A 1 93 ? 1.060 9.437 -12.921 1.00 90.62 93 LYS A N 1
ATOM 725 C CA . LYS A 1 93 ? 2.343 9.169 -13.587 1.00 90.62 93 LYS A CA 1
ATOM 726 C C . LYS A 1 93 ? 2.973 7.855 -13.120 1.00 90.62 93 LYS A C 1
ATOM 728 O O . LYS A 1 93 ? 3.355 7.048 -13.965 1.00 90.62 93 LYS A O 1
ATOM 733 N N . ASP A 1 94 ? 3.071 7.631 -11.811 1.00 91.19 94 ASP A N 1
ATOM 734 C CA . ASP A 1 94 ? 3.728 6.426 -11.294 1.00 91.19 94 ASP A CA 1
ATOM 735 C C . ASP A 1 94 ? 2.836 5.194 -11.464 1.00 91.19 94 ASP A C 1
ATOM 737 O O . ASP A 1 94 ? 3.314 4.151 -11.906 1.00 91.19 94 ASP A O 1
ATOM 741 N N . PHE A 1 95 ? 1.521 5.323 -11.262 1.00 94.69 95 PHE A N 1
ATOM 742 C CA . PHE A 1 95 ? 0.595 4.209 -11.478 1.00 94.69 95 PHE A CA 1
ATOM 743 C C . PHE A 1 95 ? 0.518 3.762 -12.951 1.00 94.69 95 PHE A C 1
ATOM 745 O O . PHE A 1 95 ? 0.365 2.567 -13.203 1.00 94.69 95 PHE A O 1
ATOM 752 N N . LEU A 1 96 ? 0.730 4.657 -13.928 1.00 94.56 96 LEU A N 1
ATOM 753 C CA . LEU A 1 96 ? 0.918 4.263 -15.335 1.00 94.56 96 LEU A CA 1
ATOM 754 C C . LEU A 1 96 ? 2.188 3.434 -15.556 1.00 94.56 96 LEU A C 1
ATOM 756 O O . LEU A 1 96 ? 2.144 2.439 -16.274 1.00 94.56 96 LEU A O 1
ATOM 760 N N . ARG A 1 97 ? 3.312 3.812 -14.933 1.00 93.75 97 ARG A N 1
ATOM 761 C CA . ARG A 1 97 ? 4.567 3.042 -15.019 1.00 93.75 97 ARG A CA 1
ATOM 762 C C . ARG A 1 97 ? 4.403 1.654 -14.401 1.00 93.75 97 ARG A C 1
ATOM 764 O O . ARG A 1 97 ? 4.912 0.675 -14.936 1.00 93.75 97 ARG A O 1
ATOM 771 N N . ILE A 1 98 ? 3.669 1.557 -13.292 1.00 95.56 98 ILE A N 1
ATOM 772 C CA . ILE A 1 98 ? 3.385 0.282 -12.619 1.00 95.56 98 ILE A CA 1
ATOM 773 C C . ILE A 1 98 ? 2.458 -0.595 -13.472 1.00 95.56 98 ILE A C 1
ATOM 775 O O . ILE A 1 98 ? 2.669 -1.808 -13.528 1.00 95.56 98 ILE A O 1
ATOM 779 N N . GLN A 1 99 ? 1.480 -0.008 -14.178 1.00 96.44 99 GLN A N 1
ATOM 780 C CA . GLN A 1 99 ? 0.560 -0.745 -15.059 1.00 96.44 99 GLN A CA 1
ATOM 781 C C . GLN A 1 99 ? 1.260 -1.509 -16.190 1.00 96.44 99 GLN A C 1
ATOM 783 O O . GLN A 1 99 ? 0.722 -2.495 -16.686 1.00 96.44 99 GLN A O 1
ATOM 788 N N . GLU A 1 100 ? 2.473 -1.112 -16.574 1.00 95.62 100 GLU A N 1
ATOM 789 C CA . GLU A 1 100 ? 3.263 -1.869 -17.548 1.00 95.62 100 GLU A CA 1
ATOM 790 C C . GLU A 1 100 ? 3.708 -3.252 -17.030 1.00 95.62 100 GLU A C 1
ATOM 792 O O . GLU A 1 100 ? 4.064 -4.129 -17.819 1.00 95.62 100 GLU A O 1
ATOM 797 N N . PHE A 1 101 ? 3.712 -3.458 -15.708 1.00 96.12 101 PHE A N 1
ATOM 798 C CA . PHE A 1 101 ? 4.237 -4.664 -15.057 1.00 96.12 101 PHE A CA 1
ATOM 799 C C . PHE A 1 101 ? 3.221 -5.384 -14.168 1.00 96.12 101 PHE A C 1
ATOM 801 O O . PHE A 1 101 ? 3.405 -6.566 -13.867 1.00 96.12 101 PHE A O 1
ATOM 808 N N . VAL A 1 102 ? 2.171 -4.685 -13.742 1.00 95.75 102 VAL A N 1
ATOM 809 C CA . VAL A 1 102 ? 1.072 -5.206 -12.932 1.00 95.75 102 VAL A CA 1
ATOM 810 C C . VAL A 1 102 ? -0.220 -4.838 -13.641 1.00 95.75 102 VAL A C 1
ATOM 812 O O . VAL A 1 102 ? -0.482 -3.665 -13.865 1.00 95.75 102 VAL A O 1
ATOM 815 N N . ASP A 1 103 ? -1.055 -5.814 -13.975 1.00 95.69 103 ASP A N 1
ATOM 816 C CA . ASP A 1 103 ? -2.346 -5.518 -14.598 1.00 95.69 103 ASP A CA 1
ATOM 817 C C . ASP A 1 103 ? -3.398 -5.249 -13.498 1.00 95.69 103 ASP A C 1
ATOM 819 O O . ASP A 1 103 ? -3.881 -6.134 -12.793 1.00 95.69 103 ASP A O 1
ATOM 823 N N . PHE A 1 104 ? -3.655 -3.973 -13.251 1.00 96.44 104 PHE A N 1
ATOM 824 C CA . PHE A 1 104 ? -4.639 -3.488 -12.288 1.00 96.44 104 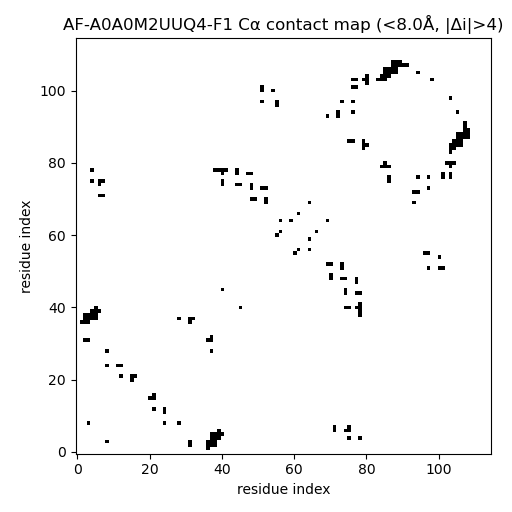PHE A CA 1
ATOM 825 C C . PHE A 1 104 ? -5.321 -2.255 -12.874 1.00 96.44 104 PHE A C 1
ATOM 827 O O . PHE A 1 104 ? -4.863 -1.679 -13.863 1.00 96.44 104 PHE A O 1
ATOM 834 N N . LYS A 1 105 ? -6.420 -1.824 -12.259 1.00 97.12 105 LYS A N 1
ATOM 835 C CA . LYS A 1 105 ? -7.157 -0.631 -12.683 1.00 97.12 105 LYS A CA 1
ATOM 836 C C . LYS A 1 105 ? -6.943 0.491 -11.680 1.00 97.12 105 LYS A C 1
ATOM 838 O O . LYS A 1 105 ? -6.948 0.248 -10.474 1.00 97.12 105 LYS A O 1
ATOM 843 N N . PHE A 1 106 ? -6.830 1.718 -12.172 1.00 97.19 106 PHE A N 1
ATOM 844 C CA . PHE A 1 106 ? -6.895 2.903 -11.328 1.00 97.19 106 PHE A CA 1
ATOM 845 C C . PHE A 1 106 ? -7.737 4.002 -11.971 1.00 97.19 106 PHE A C 1
ATOM 847 O O . PHE A 1 106 ? -7.905 4.042 -13.190 1.00 97.19 106 PHE A O 1
ATOM 854 N N . TYR A 1 107 ? -8.270 4.877 -11.128 1.00 94.56 107 TYR A N 1
ATOM 855 C CA . TYR A 1 107 ? -8.989 6.082 -11.509 1.00 94.56 107 TYR A CA 1
ATOM 856 C C . TYR A 1 107 ? -8.295 7.294 -10.885 1.00 94.56 107 TYR A C 1
ATOM 858 O O . TYR A 1 107 ? -7.830 7.227 -9.743 1.00 94.56 107 TYR A O 1
ATOM 866 N N . GLN A 1 108 ? -8.217 8.389 -11.640 1.00 88.75 108 GLN A N 1
ATOM 867 C CA . GLN A 1 108 ? -7.679 9.642 -11.127 1.00 88.75 108 GLN A CA 1
ATOM 868 C C . GLN A 1 108 ? -8.736 10.335 -10.265 1.00 88.75 108 GLN A C 1
ATOM 870 O O . GLN A 1 108 ? -9.851 10.544 -10.734 1.00 88.75 108 GLN A O 1
ATOM 875 N N . GLY A 1 109 ? -8.406 10.666 -9.016 1.00 76.50 109 GLY A N 1
ATOM 876 C CA . GLY A 1 109 ? -9.316 11.414 -8.145 1.00 76.50 109 GLY A CA 1
ATOM 877 C C . GLY A 1 109 ? -9.697 12.773 -8.746 1.00 76.50 109 GLY A C 1
ATOM 878 O O . GLY A 1 109 ? -8.949 13.337 -9.544 1.00 76.50 109 GLY A O 1
ATOM 879 N N . TYR A 1 110 ? -10.869 13.296 -8.379 1.00 66.38 110 TYR A N 1
ATOM 880 C CA . TYR A 1 110 ? -11.232 14.674 -8.711 1.00 66.38 110 TYR A CA 1
ATOM 881 C C . TYR A 1 110 ? -10.389 15.635 -7.863 1.00 66.38 110 TYR A C 1
ATOM 883 O O . TYR A 1 110 ? -10.299 15.460 -6.648 1.00 66.38 110 TYR A O 1
ATOM 891 N N . GLU A 1 111 ? -9.791 16.648 -8.490 1.00 57.00 111 GLU A N 1
ATOM 892 C CA . GLU A 1 111 ? -9.344 17.840 -7.770 1.00 57.00 111 GLU A CA 1
ATOM 893 C C . GLU A 1 111 ? -10.597 18.641 -7.403 1.00 57.00 111 GLU A C 1
ATOM 895 O O . GLU A 1 111 ? -11.339 19.071 -8.289 1.00 57.00 111 GLU A O 1
ATOM 900 N N . GLU A 1 112 ? -10.867 18.821 -6.108 1.00 51.75 112 GLU A N 1
ATOM 901 C CA . GLU A 1 112 ? -11.753 19.906 -5.694 1.00 51.75 112 GLU A CA 1
ATOM 902 C C . GLU A 1 112 ? -11.086 21.209 -6.139 1.00 51.75 112 GLU A C 1
ATOM 904 O O . GLU A 1 112 ? -10.007 21.567 -5.666 1.00 51.75 112 GLU A O 1
ATOM 909 N N . GLN A 1 113 ? -11.707 21.895 -7.099 1.00 41.28 113 GLN A N 1
ATOM 910 C CA . GLN A 1 113 ? -11.390 23.290 -7.369 1.00 41.28 113 GLN A CA 1
ATOM 911 C C . GLN A 1 113 ? -11.680 24.046 -6.079 1.00 41.28 113 GLN A C 1
ATOM 913 O O . GLN A 1 113 ? -12.835 24.115 -5.662 1.00 41.28 113 GLN A O 1
ATOM 918 N N . SER A 1 114 ? -10.628 24.546 -5.430 1.00 46.34 114 SER A N 1
ATOM 919 C CA . SER A 1 114 ? -10.745 25.419 -4.268 1.00 46.34 114 SER A CA 1
ATOM 920 C C . SER A 1 114 ? -11.733 26.542 -4.591 1.00 46.34 114 SER A C 1
ATOM 922 O O . SER A 1 114 ? -11.468 27.355 -5.480 1.00 46.34 114 SER A O 1
ATOM 924 N N . ALA A 1 115 ? -12.880 26.525 -3.914 1.00 40.47 115 ALA A N 1
ATOM 925 C CA . ALA A 1 115 ? -13.826 27.633 -3.877 1.00 40.47 115 ALA A CA 1
ATOM 926 C C . ALA A 1 115 ? -13.300 28.751 -2.968 1.00 40.47 115 ALA A C 1
ATOM 928 O O . ALA A 1 115 ? -12.615 28.422 -1.969 1.00 40.47 115 ALA A O 1
#

Mean predicted aligned error: 4.16 Å

Nearest PDB structures (foldseek):
  1y82-assembly1_A  TM=6.768E-01  e=1.026E-02  Pyrococcus furiosus
  5k8j-assembly1_B  TM=6.935E-01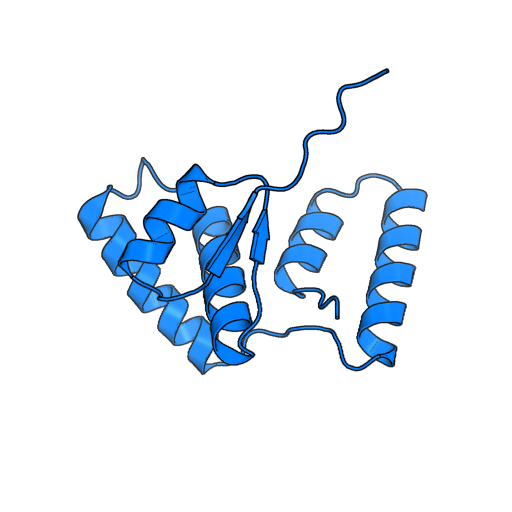  e=3.445E-02  Caulobacter vibrioides CB15
  7li4-assembly1_A  TM=3.131E-01  e=7.544E+00  Homo sapiens

Organism: NCBI:txid380242

Solvent-accessible surface area (backbone atoms only — not comparable to full-atom values): 6782 Å² total; per-residue (Å²): 135,88,70,44,46,51,64,57,50,49,56,50,55,75,68,44,88,48,72,66,55,47,52,50,50,52,51,51,52,51,52,32,50,76,68,73,27,56,45,69,72,49,75,66,33,55,55,49,31,56,58,44,52,54,51,48,35,72,74,62,39,59,88,78,42,59,68,68,63,54,49,49,56,39,36,53,48,45,44,29,36,76,74,72,40,68,45,77,39,81,59,58,72,60,55,55,62,45,45,78,77,43,89,58,50,70,45,71,57,83,79,80,76,86,126

Sequence (115 aa):
MLYMSVVVMEELYAGAFDTQSIKLLDTLYKTFKNLNRLLVPEAADWQGAGKVIAKIGKKYGFEDIFLSKITHDVLIAASARRIGAIVITNNRKDFLRIQEFVDFKFYQGYEEQSA

pLDDT: mean 92.14, std 11.08, range [40.47, 98.56]

Secondary structure (DSSP, 8-state):
---EEHHHHHHHHHT--SHHHHHHHHHHHHHHHHTT-EEPPPHHHHHHHHHHHHHHHHHH-STT--HHHHHHHHHHHHHHHHTTPEEEES-HHHHHHHHTTS--EEEEPPP----